Protein AF-A0A847LMC9-F1 (afdb_monomer_lite)

Secondary structure (DSSP, 8-state):
------EEEEES-HHHHHHIIIIIS--SEEEEEEEEEETTEEEEEEEEE-TTEEEEEEEEEEEETTEEEEEEEEEEEEE--S-HHHHHHHHHHTT--PEEPTTS-EEEE-TTS-EEEE-----------TT-----------

Radius of gyration: 20.86 Å; chains: 1; bounding box: 78×39×51 Å

pLDDT: mean 79.48, std 19.34, range [33.75, 97.06]

Foldseek 3Di:
DLDWDKDKDKDPCLVVVCCCVCPLVVQPDKDWDDWDDDVPDTITIIITTDSQKDKDKDWDFDPDPPDRDTPDIDIEIEGADPCPVSNQVSCVVVVHHFDQDPVRWTWDADPRRHIYIYDYPDPDDPPPPPPPPDPDDDDDDD

Structure (mmCIF, N/CA/C/O backbone):
data_AF-A0A847LMC9-F1
#
_entry.id   AF-A0A847LMC9-F1
#
loop_
_atom_site.group_PDB
_atom_site.id
_atom_site.type_symbol
_atom_site.label_atom_id
_atom_site.label_alt_id
_atom_site.label_comp_id
_atom_site.label_asym_id
_atom_site.label_entity_id
_atom_site.label_seq_id
_atom_site.pdbx_PDB_ins_code
_atom_site.Cartn_x
_atom_site.Cartn_y
_atom_site.Cartn_z
_atom_site.occupancy
_atom_site.B_iso_or_equiv
_atom_site.auth_seq_id
_atom_site.auth_comp_id
_atom_site.auth_asym_id
_atom_site.auth_atom_id
_atom_site.pdbx_PDB_model_num
ATOM 1 N N . MET A 1 1 ? 9.850 -21.358 5.827 1.00 42.03 1 MET A N 1
ATOM 2 C CA . MET A 1 1 ? 8.494 -20.787 5.685 1.00 42.03 1 MET A CA 1
ATOM 3 C C . MET A 1 1 ? 8.600 -19.324 6.080 1.00 42.03 1 MET A C 1
ATOM 5 O O . MET A 1 1 ? 8.976 -19.066 7.213 1.00 42.03 1 MET A O 1
ATOM 9 N N . VAL A 1 2 ? 8.418 -18.382 5.152 1.00 52.38 2 VAL A N 1
ATOM 10 C CA . VAL A 1 2 ? 8.432 -16.947 5.490 1.00 52.38 2 VAL A CA 1
ATOM 11 C C . VAL A 1 2 ? 7.071 -16.637 6.108 1.00 52.38 2 VAL A C 1
ATOM 13 O O . VAL A 1 2 ? 6.053 -16.851 5.456 1.00 52.38 2 VAL A O 1
ATOM 16 N N . GLY A 1 3 ? 7.044 -16.241 7.381 1.00 56.03 3 GLY A N 1
ATOM 17 C CA . GLY A 1 3 ? 5.810 -15.842 8.053 1.00 56.03 3 GLY A CA 1
ATOM 18 C C . GLY A 1 3 ? 5.284 -14.566 7.409 1.00 56.03 3 GLY A C 1
ATOM 19 O O . GLY A 1 3 ? 5.929 -13.528 7.500 1.00 56.03 3 GLY A O 1
ATOM 20 N N . VAL A 1 4 ? 4.152 -14.655 6.717 1.00 71.31 4 VAL A N 1
ATOM 21 C CA . VAL A 1 4 ? 3.466 -13.488 6.159 1.00 71.31 4 VAL A CA 1
ATOM 22 C C . VAL A 1 4 ? 2.403 -13.062 7.163 1.00 71.31 4 VAL A C 1
ATOM 24 O O . VAL A 1 4 ? 1.478 -13.829 7.432 1.00 71.31 4 VAL A O 1
ATOM 27 N N . THR A 1 5 ? 2.536 -11.863 7.729 1.00 71.44 5 THR A N 1
ATOM 28 C CA . THR A 1 5 ? 1.517 -11.290 8.618 1.00 71.44 5 THR A CA 1
ATOM 29 C C . THR A 1 5 ? 0.396 -10.700 7.761 1.00 71.44 5 THR A C 1
ATOM 31 O O . THR A 1 5 ? 0.643 -9.742 7.029 1.00 71.44 5 THR A O 1
ATOM 34 N N . PRO A 1 6 ? -0.830 -11.253 7.803 1.00 84.62 6 PRO A N 1
ATOM 35 C CA . PRO A 1 6 ? -1.942 -10.702 7.044 1.00 84.62 6 PRO A CA 1
ATOM 36 C C . PRO A 1 6 ? -2.385 -9.362 7.640 1.00 84.62 6 PRO A C 1
ATOM 38 O O . PRO A 1 6 ? -2.510 -9.234 8.859 1.00 84.62 6 PRO A O 1
ATOM 41 N N . VAL A 1 7 ? -2.693 -8.390 6.782 1.00 89.69 7 VAL A N 1
ATOM 42 C CA . VAL A 1 7 ? -3.220 -7.078 7.188 1.00 89.69 7 VAL A CA 1
ATOM 43 C C . VAL A 1 7 ? -4.646 -6.902 6.675 1.00 89.69 7 VAL A C 1
ATOM 45 O O . VAL A 1 7 ? -4.946 -7.222 5.525 1.00 89.69 7 VAL A O 1
ATOM 48 N N . GLY A 1 8 ? -5.538 -6.419 7.540 1.00 91.06 8 GLY A N 1
ATOM 49 C CA . GLY A 1 8 ? -6.922 -6.103 7.193 1.00 91.06 8 GLY A CA 1
ATOM 50 C C . GLY A 1 8 ? -7.086 -4.632 6.817 1.00 91.06 8 GLY A C 1
ATOM 51 O O . GLY A 1 8 ? -6.684 -3.763 7.583 1.00 91.06 8 GLY A O 1
ATOM 52 N N . VAL A 1 9 ? -7.718 -4.362 5.677 1.00 90.94 9 VAL A N 1
ATOM 53 C CA . VAL A 1 9 ? -8.104 -3.018 5.224 1.00 90.94 9 VAL A CA 1
ATOM 54 C C . VAL A 1 9 ? -9.616 -2.964 5.056 1.00 90.94 9 VAL A C 1
ATOM 56 O O . VAL A 1 9 ? -10.204 -3.879 4.482 1.00 90.94 9 VAL A O 1
ATOM 59 N N . ILE A 1 10 ? -10.249 -1.899 5.541 1.00 91.69 10 ILE A N 1
ATOM 60 C CA . ILE A 1 10 ? -11.668 -1.621 5.302 1.00 91.69 10 ILE A CA 1
ATOM 61 C C . ILE A 1 10 ? -11.758 -0.600 4.171 1.00 91.69 10 ILE A C 1
ATOM 63 O O . ILE A 1 10 ? -11.053 0.403 4.196 1.00 91.69 10 ILE A O 1
ATOM 67 N N . THR A 1 11 ? -12.607 -0.864 3.181 1.00 91.94 11 THR A N 1
ATOM 68 C CA . THR A 1 11 ? -12.814 0.031 2.036 1.00 91.94 11 THR A CA 1
ATOM 69 C C . THR A 1 11 ? -14.281 0.066 1.621 1.00 91.94 11 THR A C 1
ATOM 71 O O . THR A 1 11 ? -14.965 -0.959 1.673 1.00 91.94 11 THR A O 1
ATOM 74 N N . ASP A 1 12 ? -14.750 1.228 1.182 1.00 91.94 12 ASP A N 1
ATOM 75 C CA . ASP A 1 12 ? -16.027 1.439 0.489 1.00 91.94 12 ASP A CA 1
ATOM 76 C C . ASP A 1 12 ? -15.916 1.186 -1.032 1.00 91.94 12 ASP A C 1
ATOM 78 O O . ASP A 1 12 ? -16.923 1.040 -1.723 1.00 91.94 12 ASP A O 1
ATOM 82 N N . LYS A 1 13 ? -14.685 1.058 -1.548 1.00 92.50 13 LYS A N 1
ATOM 83 C CA . LYS A 1 13 ? -14.326 0.883 -2.965 1.00 92.50 13 LYS A CA 1
ATOM 84 C C . LYS A 1 13 ? -13.553 -0.424 -3.176 1.00 92.50 13 LYS A C 1
ATOM 86 O O . LYS A 1 13 ? -12.330 -0.424 -3.367 1.00 92.50 13 LYS A O 1
ATOM 91 N N . PRO A 1 14 ? -14.217 -1.591 -3.077 1.00 91.88 14 PRO A N 1
ATOM 92 C CA . PRO A 1 14 ? -13.533 -2.881 -3.061 1.00 91.88 14 PRO A CA 1
ATOM 93 C C . PRO A 1 14 ? -12.844 -3.226 -4.383 1.00 91.88 14 PRO A C 1
ATOM 95 O O . PRO A 1 14 ? -11.817 -3.902 -4.359 1.00 91.88 14 PRO A O 1
ATOM 98 N N . ALA A 1 15 ? -13.383 -2.803 -5.529 1.00 92.94 15 ALA A N 1
ATOM 99 C CA . ALA A 1 15 ? -12.798 -3.113 -6.831 1.00 92.94 15 ALA A CA 1
ATOM 100 C C . ALA A 1 15 ? -11.522 -2.293 -7.068 1.00 92.94 15 ALA A C 1
ATOM 102 O O . ALA A 1 15 ? -10.476 -2.854 -7.399 1.00 92.94 15 ALA A O 1
ATOM 103 N N . GLU A 1 16 ? -11.593 -0.993 -6.804 1.00 95.38 16 GLU A N 1
ATOM 104 C CA . GLU A 1 16 ? -10.497 -0.035 -6.910 1.00 95.38 16 GLU A CA 1
ATOM 105 C C . GLU A 1 16 ? -9.389 -0.383 -5.919 1.00 95.38 16 GLU A C 1
ATOM 107 O O . GLU A 1 16 ? -8.231 -0.493 -6.307 1.00 95.38 16 GLU A O 1
ATOM 112 N N . SER A 1 17 ? -9.739 -0.680 -4.665 1.00 95.81 17 SER A N 1
ATOM 113 C CA . SER A 1 17 ? -8.773 -1.131 -3.659 1.00 95.81 17 SER A CA 1
ATOM 114 C C . SER A 1 17 ? -8.084 -2.433 -4.051 1.00 95.81 17 SER A C 1
ATOM 116 O O . SER A 1 17 ? -6.877 -2.578 -3.870 1.00 95.81 17 SER A O 1
ATOM 118 N N . ARG A 1 18 ? -8.815 -3.400 -4.621 1.00 95.44 18 ARG A N 1
ATOM 119 C CA . ARG A 1 18 ? -8.200 -4.646 -5.100 1.00 95.44 18 ARG A CA 1
ATOM 120 C C . ARG A 1 18 ? -7.243 -4.402 -6.255 1.00 95.44 18 ARG A C 1
ATOM 122 O O . ARG A 1 18 ? -6.169 -5.004 -6.273 1.00 95.44 18 ARG A O 1
ATOM 129 N N . HIS A 1 19 ? -7.624 -3.543 -7.197 1.00 96.25 19 HIS A N 1
ATOM 130 C CA . HIS A 1 19 ? -6.749 -3.146 -8.290 1.00 96.25 19 HIS A CA 1
ATOM 131 C C . HIS A 1 19 ? -5.495 -2.448 -7.757 1.00 96.25 19 HIS A C 1
ATOM 133 O O . HIS A 1 19 ? -4.384 -2.863 -8.084 1.00 96.25 19 HIS A O 1
ATOM 139 N N . PHE A 1 20 ? -5.674 -1.469 -6.873 1.00 97.06 20 PHE A N 1
ATOM 140 C CA . PHE A 1 20 ? -4.598 -0.707 -6.263 1.00 97.06 20 PHE A CA 1
ATOM 141 C C . PHE A 1 20 ? -3.614 -1.615 -5.517 1.00 97.06 20 PHE A C 1
ATOM 143 O O . PHE A 1 20 ? -2.435 -1.679 -5.864 1.00 97.06 20 PHE A O 1
ATOM 150 N N . TYR A 1 21 ? -4.083 -2.407 -4.551 1.00 96.31 21 TYR A N 1
ATOM 151 C CA . TYR A 1 21 ? -3.185 -3.259 -3.774 1.00 96.31 21 TYR A CA 1
ATOM 152 C C . TYR A 1 21 ? -2.550 -4.367 -4.626 1.00 96.31 21 TYR A C 1
ATOM 154 O O . TYR A 1 21 ? -1.348 -4.596 -4.534 1.00 96.31 21 TYR A O 1
ATOM 162 N N . GLY A 1 22 ? -3.311 -5.035 -5.493 1.00 95.75 22 GLY A N 1
ATOM 163 C CA . GLY A 1 22 ? -2.781 -6.154 -6.278 1.00 95.75 22 GLY A CA 1
ATOM 164 C C . GLY A 1 22 ? -1.874 -5.723 -7.433 1.00 95.75 22 GLY A C 1
ATOM 165 O O . GLY A 1 22 ? -0.832 -6.326 -7.662 1.00 95.75 22 GLY A O 1
ATOM 166 N N . THR A 1 23 ? -2.256 -4.674 -8.162 1.00 95.62 23 THR A N 1
ATOM 167 C CA . THR A 1 23 ? -1.603 -4.287 -9.425 1.00 95.62 23 THR A CA 1
ATOM 168 C C . THR A 1 23 ? -0.612 -3.151 -9.225 1.00 95.62 23 THR A C 1
ATOM 170 O O . THR A 1 23 ? 0.519 -3.227 -9.701 1.00 95.62 23 THR A O 1
ATOM 173 N N . VAL A 1 24 ? -1.016 -2.098 -8.513 1.00 95.81 24 VAL A N 1
ATOM 174 C CA . VAL A 1 24 ? -0.192 -0.893 -8.334 1.00 95.81 24 VAL A CA 1
ATOM 175 C C . VAL A 1 24 ? 0.888 -1.179 -7.298 1.00 95.81 24 VAL A C 1
ATOM 177 O O . VAL A 1 24 ? 2.083 -1.145 -7.610 1.00 95.81 24 VAL A O 1
ATOM 180 N N . MET A 1 25 ? 0.464 -1.583 -6.102 1.00 94.19 25 MET A N 1
ATOM 181 C CA . MET A 1 25 ? 1.359 -1.919 -4.998 1.00 94.19 25 MET A CA 1
ATOM 182 C C . MET A 1 25 ? 2.036 -3.279 -5.187 1.00 94.19 25 MET A C 1
ATOM 184 O O . MET A 1 25 ? 3.119 -3.484 -4.664 1.00 94.19 25 MET A O 1
ATOM 188 N N . GLY A 1 26 ? 1.471 -4.197 -5.975 1.00 93.50 26 GLY A N 1
ATOM 189 C CA . GLY A 1 26 ? 2.081 -5.512 -6.206 1.00 93.50 26 GLY A CA 1
ATOM 190 C C . GLY A 1 26 ? 1.979 -6.456 -5.005 1.00 93.50 26 GLY A C 1
ATOM 191 O O . GLY A 1 26 ? 2.863 -7.285 -4.806 1.00 93.50 26 GLY A O 1
ATOM 192 N N . ILE A 1 27 ? 0.927 -6.317 -4.193 1.00 94.06 27 ILE A N 1
ATOM 193 C CA . ILE A 1 27 ? 0.639 -7.222 -3.077 1.00 94.06 27 ILE A CA 1
ATOM 194 C C . ILE A 1 27 ? 0.223 -8.584 -3.633 1.00 94.06 27 ILE A C 1
ATOM 196 O O . ILE A 1 27 ? -0.735 -8.688 -4.400 1.00 94.06 27 ILE A O 1
ATOM 200 N N . GLU A 1 28 ? 0.922 -9.639 -3.217 1.00 92.62 28 GLU A N 1
ATOM 201 C CA . GLU A 1 28 ? 0.813 -10.979 -3.798 1.00 92.62 28 GLU A CA 1
ATOM 202 C C . GLU A 1 28 ? -0.575 -11.594 -3.625 1.00 92.62 28 GLU A C 1
ATOM 204 O O . GLU A 1 28 ? -1.038 -12.341 -4.491 1.00 92.62 28 GLU A O 1
ATOM 209 N N . ARG A 1 29 ? -1.258 -11.294 -2.517 1.00 94.12 29 ARG A N 1
ATOM 210 C CA . ARG A 1 29 ? -2.606 -11.803 -2.277 1.00 94.12 29 ARG A CA 1
ATOM 211 C C . ARG A 1 29 ? -3.505 -10.751 -1.650 1.00 94.12 29 ARG A C 1
ATOM 213 O O . ARG A 1 29 ? -3.264 -10.273 -0.546 1.00 94.12 29 ARG A O 1
ATOM 220 N N . VAL A 1 30 ? -4.594 -10.460 -2.357 1.00 95.50 30 VAL A N 1
ATOM 221 C CA . VAL A 1 30 ? -5.663 -9.555 -1.923 1.00 95.50 30 VAL A CA 1
ATOM 222 C C . VAL A 1 30 ? -6.981 -10.323 -1.927 1.00 95.50 30 VAL A C 1
ATOM 224 O O . VAL A 1 30 ? -7.507 -10.673 -2.986 1.00 95.50 30 VAL A O 1
ATOM 227 N N . GLN A 1 31 ? -7.519 -10.616 -0.745 1.00 94.19 31 GLN A N 1
ATOM 228 C CA . GLN A 1 31 ? -8.765 -11.371 -0.596 1.00 94.19 31 GLN A CA 1
ATOM 229 C C . GLN A 1 31 ? -9.879 -10.506 -0.033 1.00 94.19 31 GLN A C 1
ATOM 231 O O . GLN A 1 31 ? -9.691 -9.794 0.944 1.00 94.19 31 GLN A O 1
ATOM 236 N N . THR A 1 32 ? -11.074 -10.641 -0.588 1.00 92.56 32 THR A N 1
ATOM 237 C CA . THR A 1 32 ? -12.290 -10.113 0.029 1.00 92.56 32 THR A CA 1
ATOM 238 C C . THR A 1 32 ? -12.761 -11.088 1.107 1.00 92.56 32 THR A C 1
ATOM 240 O O . THR A 1 32 ? -13.007 -12.249 0.794 1.00 92.56 32 THR A O 1
ATOM 243 N N . LEU A 1 33 ? -12.869 -10.639 2.360 1.00 88.62 33 LEU A N 1
ATOM 244 C CA . LEU A 1 33 ? -13.309 -11.490 3.471 1.00 88.62 33 LEU A CA 1
ATOM 245 C C . LEU A 1 33 ? -14.822 -11.426 3.684 1.00 88.62 33 LEU A C 1
ATOM 247 O O . LEU A 1 33 ? -15.509 -12.434 3.560 1.00 88.62 33 LEU A O 1
ATOM 251 N N . ARG A 1 34 ? -15.347 -10.248 4.028 1.00 84.06 34 ARG A N 1
ATOM 252 C CA . ARG A 1 34 ? -16.779 -10.050 4.288 1.00 84.06 34 ARG A CA 1
ATOM 253 C C . ARG A 1 34 ? -17.192 -8.607 4.046 1.00 84.06 34 ARG A C 1
ATOM 255 O O . ARG A 1 34 ? -16.368 -7.700 4.184 1.00 84.06 34 ARG A O 1
ATOM 262 N N . ARG A 1 35 ? -18.476 -8.414 3.739 1.00 82.81 35 ARG A N 1
ATOM 263 C CA . ARG A 1 35 ? -19.119 -7.098 3.800 1.00 82.81 35 ARG A CA 1
ATOM 264 C C . ARG A 1 35 ? -19.311 -6.697 5.261 1.00 82.81 35 ARG A C 1
ATOM 266 O O . ARG A 1 35 ? -19.619 -7.541 6.104 1.00 82.81 35 ARG A O 1
ATOM 273 N N . LEU A 1 36 ? -19.092 -5.425 5.543 1.00 81.00 36 LEU A N 1
ATOM 274 C CA . LEU A 1 36 ? -19.398 -4.775 6.802 1.00 81.00 36 LEU A CA 1
ATOM 275 C C . LEU A 1 36 ? -20.566 -3.831 6.564 1.00 81.00 36 LEU A C 1
ATOM 277 O O . LEU A 1 36 ? -20.526 -3.000 5.661 1.00 81.00 36 LEU A O 1
ATOM 281 N N . PHE A 1 37 ? -21.579 -3.977 7.406 1.00 75.44 37 PHE A N 1
ATOM 282 C CA . PHE A 1 37 ? -22.667 -3.026 7.538 1.00 75.44 37 PHE A CA 1
ATOM 283 C C . PHE A 1 37 ? -22.596 -2.526 8.976 1.00 75.44 37 PHE A C 1
ATOM 285 O O . PHE A 1 37 ? -22.964 -3.243 9.906 1.00 75.44 37 PHE A O 1
ATOM 292 N N . MET A 1 38 ? -22.007 -1.352 9.163 1.00 66.06 38 MET A N 1
ATOM 293 C CA . MET A 1 38 ? -22.004 -0.641 10.442 1.00 66.06 38 MET A CA 1
ATOM 294 C C . MET A 1 38 ? -22.800 0.647 10.260 1.00 66.06 38 MET A C 1
ATOM 296 O O . MET A 1 38 ? -22.950 1.106 9.130 1.00 66.06 38 MET A O 1
ATOM 300 N N . GLU A 1 39 ? -23.345 1.209 11.341 1.00 57.03 39 GLU A N 1
ATOM 301 C CA . GLU A 1 39 ? -24.148 2.438 11.287 1.00 57.03 39 GLU A CA 1
ATOM 302 C C . GLU A 1 39 ? -23.441 3.508 10.430 1.00 57.03 39 GLU A C 1
ATOM 304 O O . GLU A 1 39 ? -22.360 3.983 10.774 1.00 57.03 39 GLU A O 1
ATOM 309 N N . ASN A 1 40 ? -24.044 3.834 9.279 1.00 62.06 40 ASN A N 1
ATOM 310 C CA . ASN A 1 40 ? -23.574 4.787 8.262 1.00 62.06 40 ASN A CA 1
ATOM 311 C C . ASN A 1 40 ? -22.330 4.406 7.426 1.00 62.06 40 ASN A C 1
ATOM 313 O O . ASN A 1 40 ? -21.810 5.264 6.714 1.00 62.06 40 ASN A O 1
ATOM 317 N N . MET A 1 41 ? -21.876 3.148 7.434 1.00 63.69 41 MET A N 1
ATOM 318 C CA . MET A 1 41 ? -20.816 2.659 6.536 1.00 63.69 41 MET A CA 1
ATOM 319 C C . MET A 1 41 ? -21.157 1.294 5.927 1.00 63.69 41 MET A C 1
ATOM 321 O O . MET A 1 41 ? -21.226 0.280 6.629 1.00 63.69 41 MET A O 1
ATOM 325 N N . GLU A 1 42 ? -21.299 1.263 4.599 1.00 77.75 42 GLU A N 1
ATOM 326 C CA . GLU A 1 42 ? -21.189 0.038 3.804 1.00 77.75 42 GLU A CA 1
ATOM 327 C C . GLU A 1 42 ? -19.736 -0.098 3.338 1.00 77.75 42 GLU A C 1
ATOM 329 O O . GLU A 1 42 ? -19.201 0.778 2.663 1.00 77.75 42 GLU A O 1
ATOM 334 N N . GLY A 1 43 ? -19.082 -1.192 3.720 1.00 84.75 43 GLY A N 1
ATOM 335 C CA . GLY A 1 43 ? -17.695 -1.436 3.347 1.00 84.75 43 GLY A CA 1
ATOM 336 C C . GLY A 1 43 ? -17.375 -2.916 3.232 1.00 84.75 43 GLY A C 1
ATOM 337 O O . GLY A 1 43 ? -18.189 -3.796 3.508 1.00 84.75 43 GLY A O 1
ATOM 338 N N . VAL A 1 44 ? -16.155 -3.219 2.819 1.00 90.81 44 VAL A N 1
ATOM 339 C CA . VAL A 1 44 ? -15.652 -4.581 2.669 1.00 90.81 44 VAL A CA 1
ATOM 340 C C . VAL A 1 44 ? -14.303 -4.685 3.357 1.00 90.81 44 VAL A C 1
ATOM 342 O O . VAL A 1 44 ? -13.451 -3.815 3.195 1.00 90.81 44 VAL A O 1
ATOM 345 N N . ILE A 1 45 ? -14.091 -5.777 4.096 1.00 92.38 45 ILE A N 1
ATOM 346 C CA . ILE A 1 45 ? -12.756 -6.108 4.599 1.00 92.38 45 ILE A CA 1
ATOM 347 C C . ILE A 1 45 ? -11.973 -6.802 3.488 1.00 92.38 45 ILE A C 1
ATOM 349 O O . ILE A 1 45 ? -12.351 -7.889 3.033 1.00 92.38 45 ILE A O 1
ATOM 353 N N . LEU A 1 46 ? -10.858 -6.196 3.100 1.00 93.81 46 LEU A N 1
ATOM 354 C CA . LEU A 1 46 ? -9.809 -6.816 2.309 1.00 93.81 46 LEU A CA 1
ATOM 355 C C . LEU A 1 46 ? -8.711 -7.355 3.228 1.00 93.81 46 LEU A C 1
ATOM 357 O O . LEU A 1 46 ? -8.318 -6.711 4.195 1.00 93.81 46 LEU A O 1
ATOM 361 N N . ARG A 1 47 ? -8.204 -8.542 2.911 1.00 94.50 47 ARG A N 1
ATOM 362 C CA . ARG A 1 47 ? -7.033 -9.156 3.535 1.00 94.50 47 ARG A CA 1
ATOM 363 C C . ARG A 1 47 ? -5.870 -9.086 2.562 1.00 94.50 47 ARG A C 1
ATOM 365 O O . ARG A 1 47 ? -5.957 -9.655 1.473 1.00 94.50 47 ARG A O 1
ATOM 372 N N . LEU A 1 48 ? -4.820 -8.392 2.972 1.00 94.62 48 LEU A N 1
ATOM 373 C CA . LEU A 1 48 ? -3.570 -8.228 2.245 1.00 94.62 48 LEU A CA 1
ATOM 374 C C . LEU A 1 48 ? -2.540 -9.198 2.820 1.00 94.62 48 LEU A C 1
ATOM 376 O O . LEU A 1 48 ? -2.322 -9.217 4.031 1.00 94.62 48 LEU A O 1
ATOM 380 N N . GLU A 1 49 ? -1.908 -10.000 1.970 1.00 92.56 49 GLU A N 1
ATOM 381 C CA . GLU A 1 49 ? -0.804 -10.873 2.368 1.00 92.56 49 GLU A CA 1
ATOM 382 C C . GLU A 1 49 ? 0.373 -10.661 1.421 1.00 92.56 49 GLU A C 1
ATOM 384 O O . GLU A 1 49 ? 0.263 -10.883 0.214 1.00 92.56 49 GLU A O 1
ATOM 389 N N . SER A 1 50 ? 1.496 -10.230 1.990 1.00 90.19 50 SER A N 1
ATOM 390 C CA . SER A 1 50 ? 2.756 -10.043 1.285 1.00 90.19 50 SER A CA 1
ATOM 391 C C . SER A 1 50 ? 3.920 -10.140 2.271 1.00 90.19 50 SER A C 1
ATOM 393 O O . SER A 1 50 ? 3.835 -9.551 3.350 1.00 90.19 50 SER A O 1
ATOM 395 N N . PRO A 1 51 ? 5.030 -10.815 1.926 1.00 87.75 51 PRO A N 1
ATOM 396 C CA . PRO A 1 51 ? 6.257 -10.755 2.717 1.00 87.75 51 PRO A CA 1
ATOM 397 C C . PRO A 1 51 ? 6.906 -9.361 2.702 1.00 87.75 51 PRO A C 1
ATOM 399 O O . PRO A 1 51 ? 7.817 -9.110 3.483 1.00 87.75 51 PRO A O 1
ATOM 402 N N . ALA A 1 52 ? 6.477 -8.469 1.803 1.00 87.31 52 ALA A N 1
ATOM 403 C CA . ALA A 1 52 ? 7.001 -7.117 1.686 1.00 87.31 52 ALA A CA 1
ATOM 404 C C . ALA A 1 52 ? 6.269 -6.102 2.577 1.00 87.31 52 ALA A C 1
ATOM 406 O O . ALA A 1 52 ? 6.707 -4.955 2.626 1.00 87.31 52 ALA A O 1
ATOM 407 N N . ILE A 1 53 ? 5.172 -6.475 3.247 1.00 89.19 53 ILE A N 1
ATOM 408 C CA . ILE A 1 53 ? 4.373 -5.556 4.068 1.00 89.19 53 ILE A CA 1
ATOM 409 C C . ILE A 1 53 ? 4.632 -5.786 5.558 1.00 89.19 53 ILE A C 1
ATOM 411 O O . ILE A 1 53 ? 4.594 -6.913 6.046 1.00 89.19 53 ILE A O 1
ATOM 415 N N . GLU A 1 54 ? 4.790 -4.692 6.293 1.00 86.75 54 GLU A N 1
ATOM 416 C CA . GLU A 1 54 ? 4.772 -4.641 7.753 1.00 86.75 54 GLU A CA 1
ATOM 417 C C . GLU A 1 54 ? 3.832 -3.522 8.222 1.00 86.75 54 GLU A C 1
ATOM 419 O O . GLU A 1 54 ? 3.598 -2.548 7.505 1.00 86.75 54 GLU A O 1
ATOM 424 N N . VAL A 1 55 ? 3.311 -3.638 9.443 1.00 84.19 55 VAL A N 1
ATOM 425 C CA . VAL A 1 55 ? 2.545 -2.568 10.097 1.00 84.19 55 VAL A CA 1
ATOM 426 C C . VAL A 1 55 ? 3.412 -1.979 11.196 1.00 84.19 55 VAL A C 1
ATOM 428 O O . VAL A 1 55 ? 3.843 -2.700 12.096 1.00 84.19 55 VAL A O 1
ATOM 431 N N . LEU A 1 56 ? 3.664 -0.676 11.124 1.00 83.44 56 LEU A N 1
ATOM 432 C CA . LEU A 1 56 ? 4.318 0.072 12.186 1.00 83.44 56 LEU A CA 1
ATOM 433 C C . LEU A 1 56 ? 3.260 0.826 12.987 1.00 83.44 56 LEU A C 1
ATOM 435 O O . LEU A 1 56 ? 2.484 1.604 12.433 1.00 83.44 56 LEU A O 1
ATOM 439 N N . GLU A 1 57 ? 3.261 0.606 14.296 1.00 82.69 57 GLU A N 1
ATOM 440 C CA . GLU A 1 57 ? 2.474 1.376 15.248 1.00 82.69 57 GLU A CA 1
ATOM 441 C C . GLU A 1 57 ? 3.417 2.253 16.074 1.00 82.69 57 GLU A C 1
ATOM 443 O O . GLU A 1 57 ? 4.334 1.746 16.723 1.00 82.69 57 GLU A O 1
ATOM 448 N N . THR A 1 58 ? 3.175 3.561 16.066 1.00 77.62 58 THR A N 1
ATOM 449 C CA . THR A 1 58 ? 3.910 4.523 16.889 1.00 77.62 58 THR A CA 1
ATOM 450 C C . THR A 1 58 ? 2.969 5.112 17.928 1.00 77.62 58 THR A C 1
ATOM 452 O O . THR A 1 58 ? 1.918 5.658 17.594 1.00 77.62 58 THR A O 1
ATOM 455 N N . GLU A 1 59 ? 3.356 5.034 19.198 1.00 81.19 59 GLU A N 1
ATOM 456 C CA . GLU A 1 59 ? 2.592 5.574 20.319 1.00 81.19 59 GLU A CA 1
ATOM 457 C C . GLU A 1 59 ? 3.412 6.661 21.027 1.00 81.19 59 GLU A C 1
ATOM 459 O O . GLU A 1 59 ? 4.544 6.429 21.446 1.00 81.19 59 GLU A O 1
ATOM 464 N N . THR A 1 60 ? 2.854 7.864 21.163 1.00 75.12 60 THR A N 1
ATOM 465 C CA . THR A 1 60 ? 3.451 8.959 21.941 1.00 75.12 60 THR A CA 1
ATOM 466 C C . THR A 1 60 ? 2.722 9.088 23.270 1.00 75.12 60 THR A C 1
ATOM 468 O O . THR A 1 60 ? 1.512 9.328 23.300 1.00 75.12 60 THR A O 1
ATOM 471 N N . LYS A 1 61 ? 3.466 8.954 24.371 1.00 79.88 61 LYS A N 1
ATOM 472 C CA . LYS A 1 61 ? 2.954 9.092 25.739 1.00 79.88 61 LYS A CA 1
ATOM 473 C C . LYS A 1 61 ? 3.539 10.328 26.400 1.00 79.88 61 LYS A C 1
ATOM 475 O O . LYS A 1 61 ? 4.739 10.567 26.299 1.00 79.88 61 LYS A O 1
ATOM 480 N N . VAL A 1 62 ? 2.696 11.075 27.103 1.00 75.75 62 VAL A N 1
ATOM 481 C CA . VAL A 1 62 ? 3.149 12.097 28.047 1.00 75.75 62 VAL A CA 1
ATOM 482 C C . VAL A 1 62 ? 3.375 11.411 29.387 1.00 75.75 62 VAL A C 1
ATOM 484 O O . VAL A 1 62 ? 2.488 10.745 29.920 1.00 75.75 62 VAL A O 1
ATOM 487 N N . LEU A 1 63 ? 4.602 11.528 29.891 1.00 73.19 63 LEU A N 1
ATOM 488 C CA . LEU A 1 63 ? 5.022 10.970 31.171 1.00 73.19 63 LEU A CA 1
ATOM 489 C C . LEU A 1 63 ? 4.976 12.072 32.234 1.00 73.19 63 LEU A C 1
ATOM 491 O O . LEU A 1 63 ? 6.011 12.577 32.659 1.00 73.19 63 LEU A O 1
ATOM 495 N N . GLU A 1 64 ? 3.776 12.452 32.663 1.00 70.62 64 GLU A N 1
ATOM 496 C CA . GLU A 1 64 ? 3.587 13.338 33.815 1.00 70.62 64 GLU A CA 1
ATOM 497 C C . GLU A 1 64 ? 2.970 12.536 34.962 1.00 70.62 64 GLU A C 1
ATOM 499 O O . GLU A 1 64 ? 1.964 11.851 34.789 1.00 70.62 64 GLU A O 1
ATOM 504 N N . ARG A 1 65 ? 3.563 12.577 36.163 1.00 65.00 65 ARG A N 1
ATOM 505 C CA . ARG A 1 65 ? 2.914 11.964 37.332 1.00 65.00 65 ARG A CA 1
ATOM 506 C C . ARG A 1 65 ? 1.681 12.812 37.679 1.00 65.00 65 ARG A C 1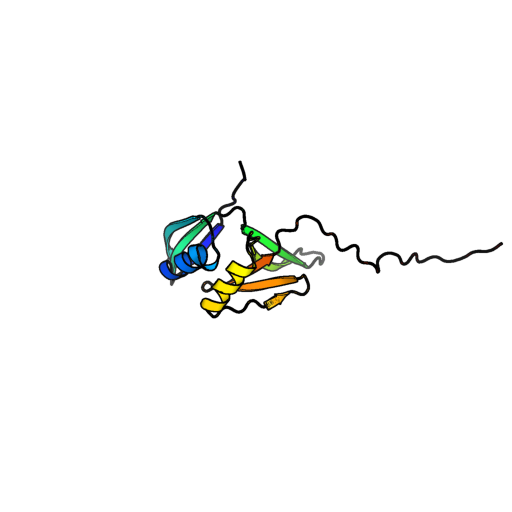
ATOM 508 O O . ARG A 1 65 ? 1.865 14.001 37.929 1.00 65.00 65 ARG A O 1
ATOM 515 N N . PRO A 1 66 ? 0.462 12.237 37.726 1.00 62.97 66 PRO A N 1
ATOM 516 C CA . PRO A 1 66 ? 0.168 10.823 37.980 1.00 62.97 66 PRO A CA 1
ATOM 517 C C . PRO A 1 66 ? -0.411 10.023 36.791 1.00 62.97 66 PRO A C 1
ATOM 519 O O . PRO A 1 66 ? -0.881 8.909 37.010 1.00 62.97 66 PRO A O 1
ATOM 522 N N . VAL A 1 67 ? -0.409 10.535 35.556 1.00 61.59 67 VAL A N 1
ATOM 523 C CA . VAL A 1 67 ? -1.129 9.915 34.429 1.00 61.59 67 VAL A CA 1
ATOM 524 C C . VAL A 1 67 ? -0.188 9.630 33.257 1.00 61.59 67 VAL A C 1
ATOM 526 O O . VAL A 1 67 ? 0.255 10.532 32.555 1.00 61.59 67 VAL A O 1
ATOM 529 N N . ASN A 1 68 ? 0.054 8.344 32.992 1.00 61.47 68 ASN A N 1
ATOM 530 C CA . ASN A 1 68 ? 0.617 7.897 31.717 1.00 61.47 68 ASN A CA 1
ATOM 531 C C . ASN A 1 68 ? -0.473 8.012 30.643 1.00 61.47 68 ASN A C 1
ATOM 533 O O . ASN A 1 68 ? -1.219 7.059 30.415 1.00 61.47 68 ASN A O 1
ATOM 537 N N . GLN A 1 69 ? -0.603 9.180 30.015 1.00 73.50 69 GLN A N 1
ATOM 538 C CA . GLN A 1 69 ? -1.594 9.406 28.966 1.00 73.50 69 GLN A CA 1
ATOM 539 C C . GLN A 1 69 ? -0.967 9.220 27.583 1.00 73.50 69 GLN A C 1
ATOM 541 O O . GLN A 1 69 ? 0.034 9.853 27.243 1.00 73.50 69 GLN A O 1
ATOM 546 N N . THR A 1 70 ? -1.583 8.374 26.759 1.00 73.00 70 THR A N 1
ATOM 547 C CA . THR A 1 70 ? -1.288 8.311 25.325 1.00 73.00 70 THR A CA 1
ATOM 548 C C . THR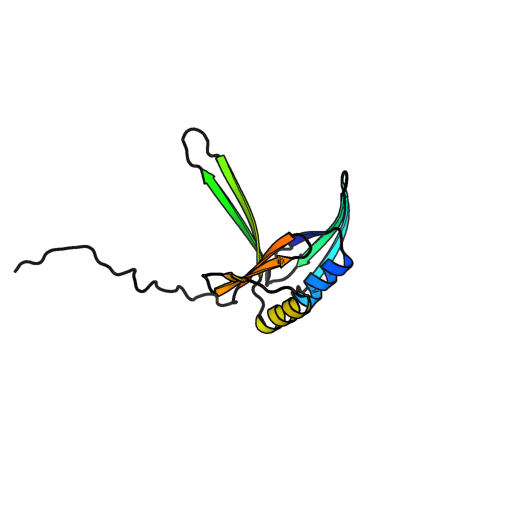 A 1 70 ? -1.893 9.528 24.645 1.00 73.00 70 THR A C 1
ATOM 550 O O . THR A 1 70 ? -3.106 9.721 24.673 1.00 73.00 70 THR A O 1
ATOM 553 N N . VAL A 1 71 ? -1.044 10.353 24.042 1.00 78.56 71 VAL A N 1
ATOM 554 C CA . VAL A 1 71 ? -1.447 11.608 23.391 1.00 78.56 71 VAL A CA 1
ATOM 555 C C . VAL A 1 71 ? -1.601 11.428 21.886 1.00 78.56 71 VAL A C 1
ATOM 557 O O . VAL A 1 71 ? -2.379 12.134 21.251 1.00 78.56 71 VAL A O 1
ATOM 560 N N . ARG A 1 72 ? -0.896 10.454 21.301 1.00 77.38 72 ARG A N 1
ATOM 561 C CA . ARG A 1 72 ? -0.975 10.166 19.868 1.00 77.38 72 ARG A CA 1
ATOM 562 C C . ARG A 1 72 ? -0.701 8.694 19.605 1.00 77.38 72 ARG A C 1
ATOM 564 O O . ARG A 1 72 ? 0.225 8.128 20.182 1.00 77.38 72 ARG A O 1
ATOM 571 N N . ARG A 1 73 ? -1.486 8.097 18.713 1.00 77.94 73 ARG A N 1
ATOM 572 C CA . ARG A 1 73 ? -1.253 6.761 18.162 1.00 77.94 73 ARG A CA 1
ATOM 573 C C . ARG A 1 73 ? -1.326 6.862 16.648 1.00 77.94 73 ARG A C 1
ATOM 575 O O . ARG A 1 73 ? -2.306 7.382 16.125 1.00 77.94 73 ARG A O 1
ATOM 582 N N . GLU A 1 74 ? -0.294 6.395 15.965 1.00 80.06 74 GLU A N 1
ATOM 583 C CA . GLU A 1 74 ? -0.199 6.430 14.509 1.00 80.06 74 GLU A CA 1
ATOM 584 C C . GLU A 1 74 ? 0.044 5.031 13.973 1.00 80.06 74 GLU A C 1
ATOM 586 O O . GLU A 1 74 ? 0.879 4.295 14.499 1.00 80.06 74 GLU A O 1
ATOM 591 N N . PHE A 1 75 ? -0.666 4.690 12.904 1.00 82.50 75 PHE A N 1
ATOM 592 C CA . PHE A 1 75 ? -0.457 3.456 12.166 1.00 82.50 75 PHE A CA 1
ATOM 593 C C . PHE A 1 75 ? 0.074 3.799 10.788 1.00 82.50 75 PHE A C 1
ATOM 595 O O . PHE A 1 75 ? -0.467 4.668 10.103 1.00 82.50 75 PHE A O 1
ATOM 602 N N . ARG A 1 76 ? 1.130 3.104 10.382 1.00 89.06 76 ARG A N 1
ATOM 603 C CA . ARG A 1 76 ? 1.735 3.266 9.069 1.00 89.06 76 ARG A CA 1
ATOM 604 C C . ARG A 1 76 ? 2.022 1.911 8.454 1.00 89.06 76 ARG A C 1
ATOM 606 O O . ARG A 1 76 ? 2.614 1.037 9.087 1.00 89.06 76 ARG A O 1
ATOM 613 N N . MET A 1 77 ? 1.638 1.767 7.198 1.00 92.25 77 MET A N 1
ATOM 614 C CA . MET A 1 77 ? 1.953 0.601 6.393 1.00 92.25 77 MET A CA 1
ATOM 615 C C . MET A 1 77 ? 3.361 0.750 5.830 1.00 92.25 77 MET A C 1
ATOM 617 O O . MET A 1 77 ? 3.647 1.699 5.107 1.00 92.25 77 MET A O 1
ATOM 621 N N . ILE A 1 78 ? 4.254 -0.179 6.151 1.00 92.19 78 ILE A N 1
ATOM 622 C CA . ILE A 1 78 ? 5.609 -0.202 5.604 1.00 92.19 78 ILE A CA 1
ATOM 623 C C . ILE A 1 78 ? 5.659 -1.232 4.484 1.00 92.19 78 ILE A C 1
ATOM 625 O O . ILE A 1 78 ? 5.311 -2.391 4.691 1.00 92.19 78 ILE A O 1
ATOM 629 N N . MET A 1 79 ? 6.134 -0.824 3.310 1.00 91.75 79 MET A N 1
ATOM 630 C CA . MET A 1 79 ? 6.336 -1.710 2.169 1.00 91.75 79 MET A CA 1
ATOM 631 C C . MET A 1 79 ? 7.818 -1.769 1.784 1.00 91.75 79 MET A C 1
ATOM 633 O O . MET A 1 79 ? 8.462 -0.737 1.611 1.00 91.75 79 MET A O 1
ATOM 637 N N . ARG A 1 80 ? 8.365 -2.972 1.604 1.00 91.75 80 ARG A N 1
ATOM 638 C CA . ARG A 1 80 ? 9.734 -3.221 1.121 1.00 91.75 80 ARG A CA 1
ATOM 639 C C . ARG A 1 80 ? 9.709 -4.031 -0.180 1.00 91.75 80 ARG A C 1
ATOM 641 O O . ARG A 1 80 ? 10.016 -5.225 -0.165 1.00 91.75 80 ARG A O 1
ATOM 648 N N . PRO A 1 81 ? 9.297 -3.426 -1.309 1.00 90.06 81 PRO A N 1
ATOM 649 C CA . PRO A 1 81 ? 9.261 -4.126 -2.585 1.00 90.06 81 PRO A CA 1
ATOM 650 C C . PRO A 1 81 ? 10.674 -4.441 -3.080 1.00 90.06 81 PRO A C 1
ATOM 652 O O . PRO A 1 81 ? 11.619 -3.690 -2.845 1.00 90.06 81 PRO A O 1
ATOM 655 N N . ARG A 1 82 ? 10.802 -5.529 -3.847 1.00 88.56 82 ARG A N 1
ATOM 656 C CA . ARG A 1 82 ? 12.046 -5.845 -4.571 1.00 88.56 82 ARG A CA 1
ATOM 657 C C . ARG A 1 82 ? 12.341 -4.836 -5.684 1.00 88.56 82 ARG A C 1
ATOM 659 O O . ARG A 1 82 ? 13.500 -4.540 -5.941 1.00 88.56 82 ARG A O 1
ATOM 666 N N . ASP A 1 83 ? 11.292 -4.323 -6.324 1.00 90.69 83 ASP A N 1
ATOM 667 C CA . ASP A 1 83 ? 11.359 -3.345 -7.410 1.00 90.69 83 ASP A CA 1
ATOM 668 C C . ASP A 1 83 ? 10.624 -2.058 -7.011 1.00 90.69 83 ASP A C 1
ATOM 670 O O . ASP A 1 83 ? 9.425 -1.896 -7.247 1.00 90.69 83 ASP A O 1
ATOM 674 N N . ILE A 1 84 ? 11.351 -1.145 -6.364 1.00 92.12 84 ILE A N 1
ATOM 675 C CA . ILE A 1 84 ? 10.816 0.162 -5.954 1.00 92.12 84 ILE A CA 1
ATOM 676 C C . ILE A 1 84 ? 10.472 1.008 -7.179 1.00 92.12 84 ILE A C 1
ATOM 678 O O . ILE A 1 84 ? 9.411 1.623 -7.208 1.00 92.12 84 ILE A O 1
ATOM 682 N N . GLY A 1 85 ? 11.338 1.020 -8.199 1.00 92.81 85 GLY A N 1
ATOM 683 C CA . GLY A 1 85 ? 11.138 1.825 -9.405 1.00 92.81 85 GLY A CA 1
ATOM 684 C C . GLY A 1 85 ? 9.835 1.467 -10.116 1.00 92.81 85 GLY A C 1
ATOM 685 O O . GLY A 1 85 ? 9.061 2.356 -10.467 1.00 92.81 85 GLY A O 1
ATOM 686 N N . GLY A 1 86 ? 9.538 0.172 -10.241 1.00 94.75 86 GLY A N 1
ATOM 687 C CA . GLY A 1 86 ? 8.277 -0.302 -10.801 1.00 94.75 86 GLY A CA 1
ATOM 688 C C . GLY A 1 86 ? 7.054 0.089 -9.972 1.00 94.75 86 GLY A C 1
ATOM 689 O O . GLY A 1 86 ? 6.038 0.471 -10.552 1.00 94.75 86 GLY A O 1
ATOM 690 N N . VAL A 1 87 ? 7.132 0.035 -8.637 1.00 95.25 87 VAL A N 1
ATOM 691 C CA . VAL A 1 87 ? 6.031 0.487 -7.762 1.00 95.25 87 VAL A CA 1
ATOM 692 C C . VAL A 1 87 ? 5.805 1.991 -7.911 1.00 95.25 87 VAL A C 1
ATOM 694 O O . VAL A 1 87 ? 4.678 2.408 -8.164 1.00 95.25 87 VAL A O 1
ATOM 697 N N . LEU A 1 88 ? 6.863 2.804 -7.835 1.00 95.75 88 LEU A N 1
ATOM 698 C CA . LEU A 1 88 ? 6.768 4.260 -7.992 1.00 95.75 88 LEU A CA 1
ATOM 699 C C . LEU A 1 88 ? 6.212 4.653 -9.365 1.00 95.75 88 LEU A C 1
ATOM 701 O O . LEU A 1 88 ? 5.368 5.539 -9.462 1.00 95.75 88 LEU A O 1
ATOM 705 N N . PHE A 1 89 ? 6.630 3.958 -10.424 1.00 96.38 89 PHE A N 1
ATOM 706 C CA . PHE A 1 89 ? 6.106 4.177 -11.769 1.00 96.38 89 PHE A CA 1
ATOM 707 C C . PHE A 1 89 ? 4.606 3.872 -11.870 1.00 96.38 89 PHE A C 1
ATOM 709 O O . PHE A 1 89 ? 3.866 4.624 -12.503 1.00 96.38 89 PHE A O 1
ATOM 716 N N . ARG A 1 90 ? 4.134 2.786 -11.244 1.00 97.00 90 ARG A N 1
ATOM 717 C CA . ARG A 1 90 ? 2.701 2.458 -11.213 1.00 97.00 90 ARG A CA 1
ATOM 718 C C . ARG A 1 90 ? 1.907 3.445 -10.358 1.00 97.00 90 ARG A C 1
ATOM 720 O O . ARG A 1 90 ? 0.832 3.841 -10.782 1.00 97.00 90 ARG A O 1
ATOM 727 N N . LEU A 1 91 ? 2.446 3.899 -9.226 1.00 96.75 91 LEU A N 1
ATOM 728 C CA . LEU A 1 91 ? 1.822 4.950 -8.412 1.00 96.75 91 LEU A CA 1
ATOM 729 C C . LEU A 1 91 ? 1.650 6.251 -9.203 1.00 96.75 91 LEU A C 1
ATOM 731 O O . LEU A 1 91 ? 0.562 6.819 -9.215 1.00 96.75 91 LEU A O 1
ATOM 735 N N . ALA A 1 92 ? 2.682 6.668 -9.941 1.00 95.62 92 ALA A N 1
ATOM 736 C CA . ALA A 1 92 ? 2.611 7.859 -10.783 1.00 95.62 92 ALA A CA 1
ATOM 737 C C . ALA A 1 92 ? 1.533 7.743 -11.878 1.00 95.62 92 ALA A C 1
ATOM 739 O O . ALA A 1 92 ? 0.871 8.731 -12.190 1.00 95.62 92 ALA A O 1
ATOM 740 N N . LYS A 1 93 ? 1.310 6.540 -12.434 1.00 96.38 93 LYS A N 1
ATOM 741 C CA . LYS A 1 93 ? 0.220 6.286 -13.396 1.00 96.38 93 LYS A CA 1
ATOM 742 C C . LYS A 1 93 ? -1.174 6.442 -12.790 1.00 96.38 93 LYS A C 1
ATOM 744 O O . LYS A 1 93 ? -2.077 6.866 -13.500 1.00 96.38 93 LYS A O 1
ATOM 749 N N . GLU A 1 94 ? -1.322 6.156 -11.502 1.00 93.94 94 GLU A N 1
ATOM 750 C CA . GLU A 1 94 ? -2.551 6.399 -10.735 1.00 93.94 94 GLU A CA 1
ATOM 751 C C . GLU A 1 94 ? -2.665 7.854 -10.239 1.00 93.94 94 GLU A C 1
ATOM 753 O O . GLU A 1 94 ? -3.571 8.190 -9.482 1.00 93.94 94 GLU A O 1
ATOM 758 N N . GLY A 1 95 ? -1.736 8.736 -10.630 1.00 94.88 95 GLY A N 1
ATOM 759 C CA . GLY A 1 95 ? -1.711 10.132 -10.190 1.00 94.88 95 GLY A CA 1
ATOM 760 C C . GLY A 1 95 ? -1.197 10.333 -8.761 1.00 94.88 95 GLY A C 1
ATOM 761 O O . GLY A 1 95 ? -1.278 11.442 -8.234 1.00 94.88 95 GLY A O 1
ATOM 762 N N . ILE A 1 96 ? -0.639 9.297 -8.131 1.00 95.19 96 ILE A N 1
ATOM 763 C CA . ILE A 1 96 ? -0.057 9.380 -6.791 1.00 95.19 96 ILE A CA 1
ATOM 764 C C . ILE A 1 96 ? 1.426 9.711 -6.926 1.00 95.19 96 ILE A C 1
ATOM 766 O O . ILE A 1 96 ? 2.197 8.950 -7.509 1.00 95.19 96 ILE A O 1
ATOM 770 N N . THR A 1 97 ? 1.838 10.840 -6.348 1.00 94.38 97 THR A N 1
ATOM 771 C CA . THR A 1 97 ? 3.250 11.239 -6.265 1.00 94.38 97 THR A CA 1
ATOM 772 C C . THR A 1 97 ? 3.710 11.155 -4.813 1.00 94.38 97 THR A C 1
ATOM 774 O O . THR A 1 97 ? 3.419 12.068 -4.037 1.00 94.38 97 THR A O 1
ATOM 777 N N . PRO A 1 98 ? 4.401 10.074 -4.412 1.00 94.56 98 PRO A N 1
ATOM 778 C CA . PRO A 1 98 ? 4.915 9.958 -3.058 1.00 94.56 98 PRO A CA 1
ATOM 779 C C . PRO A 1 98 ? 5.899 11.074 -2.712 1.00 94.56 98 PRO A C 1
ATOM 781 O O . PRO A 1 98 ? 6.730 11.470 -3.530 1.00 94.56 98 PRO A O 1
ATOM 784 N N . GLN A 1 99 ? 5.835 11.544 -1.473 1.00 94.50 99 GLN A N 1
ATOM 785 C CA . GLN A 1 99 ? 6.798 12.483 -0.918 1.00 94.50 99 GLN A CA 1
ATOM 786 C C . GLN A 1 99 ? 8.033 11.728 -0.434 1.00 94.50 99 GLN A C 1
ATOM 788 O O . GLN A 1 99 ? 7.926 10.708 0.248 1.00 94.50 99 GLN A O 1
ATOM 793 N N . THR A 1 100 ? 9.219 12.235 -0.749 1.00 92.06 100 THR A N 1
ATOM 794 C CA . THR A 1 100 ? 10.464 11.672 -0.222 1.00 92.06 100 THR A CA 1
ATOM 795 C C . THR A 1 100 ? 10.642 12.096 1.234 1.00 92.06 100 THR A C 1
ATOM 797 O O . THR A 1 100 ? 10.635 13.286 1.548 1.00 92.06 100 THR A O 1
ATOM 800 N N . SER A 1 101 ? 10.816 11.129 2.131 1.00 88.25 101 SER A N 1
ATOM 801 C CA . SER A 1 101 ? 11.128 11.384 3.535 1.00 88.25 101 SER A CA 1
ATOM 802 C C . SER A 1 101 ? 12.601 11.782 3.715 1.00 88.25 101 SER A C 1
ATOM 804 O O . SER A 1 101 ? 13.447 11.418 2.890 1.00 88.25 101 SER A O 1
ATOM 806 N N . PRO A 1 102 ? 12.962 12.442 4.833 1.00 78.88 102 PRO A N 1
ATOM 807 C CA . PRO A 1 102 ? 14.358 12.750 5.160 1.00 78.88 102 P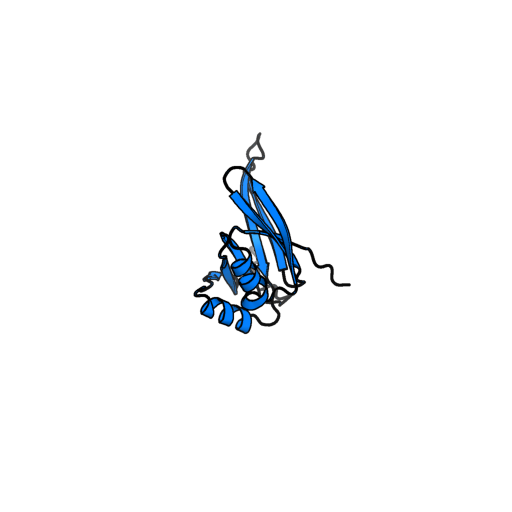RO A CA 1
ATOM 808 C C . PRO A 1 102 ? 15.275 11.519 5.256 1.00 78.88 102 PRO A C 1
ATOM 810 O O . PRO A 1 102 ? 16.492 11.654 5.188 1.00 78.88 102 PRO A O 1
ATOM 813 N N . TYR A 1 103 ? 14.700 10.323 5.412 1.00 79.69 103 TYR A N 1
ATOM 814 C CA . TYR A 1 103 ? 15.422 9.061 5.580 1.00 79.69 103 TYR A CA 1
ATOM 815 C C . TYR A 1 103 ? 15.492 8.235 4.286 1.00 79.69 103 TYR A C 1
ATOM 817 O O . TYR A 1 103 ? 15.863 7.063 4.325 1.00 79.69 103 TYR A O 1
ATOM 825 N N . GLY A 1 104 ? 15.117 8.819 3.141 1.00 83.88 104 GLY A N 1
ATOM 826 C CA . GLY A 1 104 ? 15.194 8.157 1.835 1.00 83.88 104 GLY A CA 1
ATOM 827 C C . GLY A 1 104 ? 14.088 7.129 1.576 1.00 83.88 104 GLY A C 1
ATOM 828 O O . GLY A 1 104 ? 14.265 6.236 0.748 1.00 83.88 104 GLY A O 1
ATOM 829 N N . SER A 1 105 ? 12.959 7.233 2.282 1.00 92.75 105 SER A N 1
ATOM 830 C CA . SER A 1 105 ? 11.740 6.461 2.006 1.00 92.75 105 SER A CA 1
ATOM 831 C C . SER A 1 105 ? 10.707 7.300 1.251 1.00 92.75 105 SER A C 1
ATOM 833 O O . SER A 1 105 ? 10.832 8.520 1.174 1.00 92.75 105 SER A O 1
ATOM 835 N N . PHE A 1 106 ? 9.684 6.659 0.688 1.00 95.19 106 PHE A N 1
ATOM 836 C CA . PHE A 1 106 ? 8.617 7.338 -0.054 1.00 95.19 106 PHE A CA 1
ATOM 837 C C . PHE A 1 106 ? 7.293 7.204 0.683 1.00 95.19 106 PHE A C 1
ATOM 839 O O . PHE A 1 106 ? 6.848 6.084 0.922 1.00 95.19 106 PHE A O 1
ATOM 846 N N . VAL A 1 107 ? 6.670 8.326 1.033 1.00 95.06 107 VAL A N 1
ATOM 847 C CA . VAL A 1 107 ? 5.454 8.376 1.848 1.00 95.06 107 VAL A CA 1
ATOM 848 C C . VAL A 1 107 ? 4.284 8.899 1.024 1.00 95.06 107 VAL A C 1
ATOM 850 O O . VAL A 1 107 ? 4.426 9.879 0.295 1.00 95.06 107 VAL A O 1
ATOM 853 N N . PHE A 1 108 ? 3.130 8.250 1.130 1.00 95.62 108 PHE A N 1
ATOM 854 C CA . PHE A 1 108 ? 1.889 8.689 0.493 1.00 95.62 108 PHE A CA 1
ATOM 855 C C . PHE A 1 108 ? 0.678 8.130 1.245 1.00 95.62 108 PHE A C 1
ATOM 857 O O . PHE A 1 108 ? 0.808 7.145 1.970 1.00 95.62 108 PHE A O 1
ATOM 864 N N . ASP A 1 109 ? -0.491 8.727 1.033 1.00 95.38 109 ASP A N 1
ATOM 865 C CA . ASP A 1 109 ? -1.761 8.185 1.517 1.00 95.38 109 ASP A CA 1
ATOM 866 C C . ASP A 1 109 ? -2.511 7.526 0.355 1.00 95.38 109 ASP A C 1
ATOM 868 O O . ASP A 1 109 ? -2.537 8.052 -0.762 1.00 95.38 109 ASP A O 1
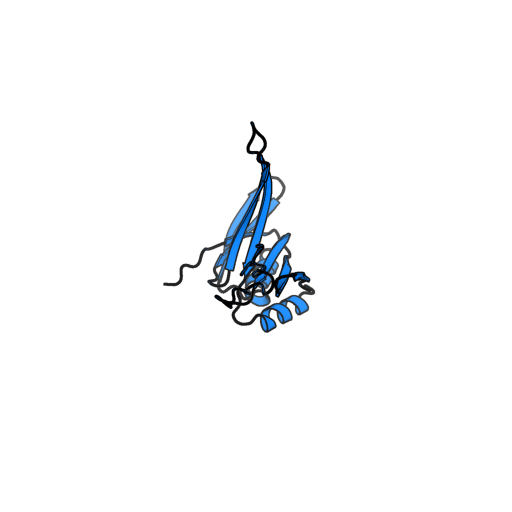ATOM 872 N N . ASP A 1 110 ? -3.076 6.344 0.596 1.00 94.38 110 ASP A N 1
ATOM 873 C CA . ASP A 1 110 ? -3.835 5.620 -0.423 1.00 94.38 110 ASP A CA 1
ATOM 874 C C . ASP A 1 110 ? -5.291 6.104 -0.544 1.00 94.38 110 ASP A C 1
ATOM 876 O O . ASP A 1 110 ? -5.754 6.995 0.170 1.00 94.38 110 ASP A O 1
ATOM 880 N N . LEU A 1 111 ? -6.045 5.486 -1.458 1.00 91.38 111 LEU A N 1
ATOM 881 C CA . LEU A 1 111 ? -7.448 5.828 -1.708 1.00 91.38 111 LEU A CA 1
ATOM 882 C C . LEU A 1 111 ? -8.393 5.579 -0.515 1.00 91.38 111 LEU A C 1
ATOM 884 O O . LEU A 1 111 ? -9.528 6.053 -0.546 1.00 91.38 111 LEU A O 1
ATOM 888 N N . ASN A 1 112 ? -7.939 4.840 0.503 1.00 90.75 112 ASN A N 1
ATOM 889 C CA . ASN A 1 112 ? -8.655 4.567 1.749 1.00 90.75 112 ASN A CA 1
ATOM 890 C C . ASN A 1 112 ? -8.140 5.443 2.910 1.00 90.75 112 ASN A C 1
ATOM 892 O O . ASN A 1 112 ? -8.550 5.246 4.053 1.00 90.75 112 ASN A O 1
ATOM 896 N N . GLY A 1 113 ? -7.241 6.397 2.636 1.00 90.62 113 GLY A N 1
ATOM 897 C CA . GLY A 1 113 ? -6.641 7.279 3.637 1.00 90.62 113 GLY A CA 1
ATOM 898 C C . GLY A 1 113 ? -5.598 6.597 4.525 1.00 90.62 113 GLY A C 1
ATOM 899 O O . GLY A 1 113 ? -5.271 7.115 5.591 1.00 90.62 113 GLY A O 1
ATOM 900 N N . ILE A 1 114 ? -5.089 5.427 4.128 1.00 92.19 114 ILE A N 1
ATOM 901 C CA . ILE A 1 114 ? -4.048 4.721 4.877 1.00 92.19 114 ILE A CA 1
ATOM 902 C C . ILE A 1 114 ? -2.690 5.285 4.480 1.00 92.19 114 ILE A C 1
ATOM 904 O O . ILE A 1 114 ? -2.373 5.366 3.294 1.00 92.19 114 ILE A O 1
ATOM 908 N N . SER A 1 115 ? -1.870 5.611 5.479 1.00 93.88 115 SER A N 1
ATOM 909 C CA . SER A 1 115 ? -0.516 6.109 5.254 1.00 93.88 115 SER A CA 1
ATOM 910 C C . SER A 1 115 ? 0.459 4.968 4.972 1.00 93.88 115 SER A C 1
ATOM 912 O O . SER A 1 115 ? 0.604 4.037 5.774 1.00 93.88 115 SER A O 1
ATOM 914 N N . TRP A 1 116 ? 1.153 5.063 3.842 1.00 95.25 116 TRP A N 1
ATOM 915 C CA . TRP A 1 116 ? 2.141 4.105 3.363 1.00 95.25 116 TRP A CA 1
ATOM 916 C C . TRP A 1 116 ? 3.536 4.711 3.340 1.00 95.25 116 TRP A C 1
ATOM 918 O O . TRP A 1 116 ? 3.723 5.877 3.008 1.00 95.25 116 TRP A O 1
ATOM 928 N N . GLU A 1 117 ? 4.536 3.885 3.630 1.00 95.12 117 GLU A N 1
ATOM 929 C CA . GLU A 1 117 ? 5.945 4.212 3.471 1.00 95.12 117 GLU A CA 1
ATOM 930 C C . GLU A 1 117 ? 6.684 3.079 2.756 1.00 95.12 117 GLU A C 1
ATOM 932 O O . GLU A 1 117 ? 6.793 1.958 3.256 1.00 95.12 117 GLU A O 1
ATOM 937 N N . ILE A 1 118 ? 7.224 3.387 1.579 1.00 94.50 118 ILE A N 1
ATOM 938 C CA . ILE A 1 118 ? 8.035 2.475 0.777 1.00 94.50 118 ILE A CA 1
ATOM 939 C C . ILE A 1 118 ? 9.498 2.654 1.179 1.00 94.50 118 ILE A C 1
ATOM 941 O O . ILE A 1 118 ? 10.073 3.732 1.007 1.00 94.50 118 ILE A O 1
ATOM 945 N N . LYS A 1 119 ? 10.104 1.588 1.702 1.00 91.12 119 LYS A N 1
ATOM 946 C CA . LYS A 1 119 ? 11.511 1.537 2.112 1.00 91.12 119 L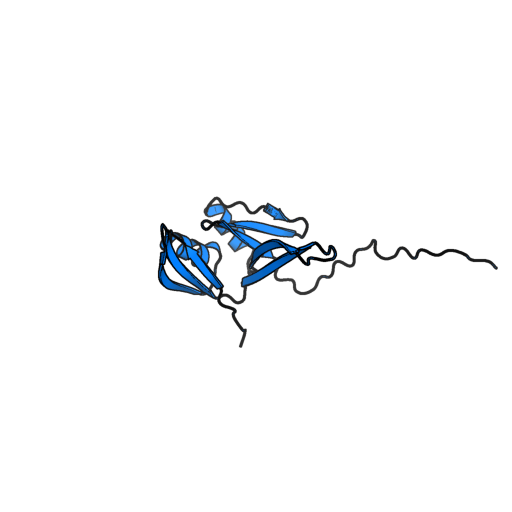YS A CA 1
ATOM 947 C C . LYS A 1 119 ? 12.318 0.651 1.176 1.00 91.12 119 LYS A C 1
ATOM 949 O O . LYS A 1 119 ? 11.818 -0.335 0.634 1.00 91.12 119 LYS A O 1
ATOM 954 N N . THR A 1 120 ? 13.600 0.971 1.038 1.00 79.81 120 THR A N 1
ATOM 955 C CA . THR A 1 120 ? 14.551 0.073 0.387 1.00 79.81 120 THR A CA 1
ATOM 956 C C . THR A 1 120 ? 14.736 -1.190 1.230 1.00 79.81 120 THR A C 1
ATOM 958 O O . THR A 1 120 ? 14.778 -1.148 2.459 1.00 79.81 120 THR A O 1
ATOM 961 N N . GLY A 1 121 ? 14.839 -2.342 0.566 1.00 61.56 121 GLY A N 1
ATOM 962 C CA . GLY A 1 121 ? 15.074 -3.638 1.211 1.00 61.56 121 GLY A CA 1
ATOM 963 C C . GLY A 1 121 ? 16.492 -3.831 1.762 1.00 61.56 121 GLY A C 1
ATOM 964 O O . GLY A 1 121 ? 16.865 -4.965 2.053 1.00 61.56 121 GLY A O 1
ATOM 965 N N . PHE A 1 122 ? 17.296 -2.771 1.902 1.00 49.91 122 PHE A N 1
ATOM 966 C CA . PHE A 1 122 ? 18.617 -2.871 2.519 1.00 49.91 122 PHE A CA 1
ATOM 967 C C . PHE A 1 122 ? 18.465 -3.048 4.035 1.00 49.91 122 PHE A C 1
ATOM 969 O O . PHE A 1 122 ? 18.458 -2.093 4.809 1.00 49.91 122 PHE A O 1
ATOM 976 N N . GLN A 1 123 ? 18.353 -4.304 4.471 1.00 46.09 123 GLN A N 1
ATOM 977 C CA . GLN A 1 123 ? 18.776 -4.690 5.812 1.00 46.09 123 GLN A CA 1
ATOM 978 C C . GLN A 1 123 ? 20.282 -4.410 5.919 1.00 46.09 123 GLN A C 1
ATOM 980 O O . GLN A 1 123 ? 21.085 -5.101 5.300 1.00 46.09 123 GLN A O 1
ATOM 985 N N . GLY A 1 124 ? 20.654 -3.389 6.694 1.00 41.00 124 GLY A N 1
ATOM 986 C CA . GLY A 1 124 ? 22.036 -3.174 7.125 1.00 41.00 124 GLY A CA 1
ATOM 987 C C . GLY A 1 124 ? 22.828 -2.125 6.345 1.00 41.00 124 GLY A C 1
ATOM 988 O O . GLY A 1 124 ? 23.860 -2.435 5.767 1.00 41.00 124 GLY A O 1
ATOM 989 N N . MET A 1 125 ? 22.422 -0.861 6.422 1.00 37.25 125 MET A N 1
ATOM 990 C CA . MET A 1 125 ? 23.404 0.207 6.619 1.00 37.25 125 MET A CA 1
ATOM 991 C C . MET A 1 125 ? 22.943 1.028 7.815 1.00 37.25 125 MET A C 1
ATOM 993 O O . MET A 1 125 ? 22.026 1.841 7.725 1.00 37.25 125 MET A O 1
ATOM 997 N N . VAL A 1 126 ? 23.562 0.761 8.964 1.00 36.38 126 VAL A N 1
ATOM 998 C CA . VAL A 1 126 ? 23.718 1.794 9.982 1.00 36.38 126 VAL A CA 1
ATOM 999 C C . VAL A 1 126 ? 24.491 2.896 9.268 1.00 36.38 126 VAL A C 1
ATOM 1001 O O . VAL A 1 126 ? 25.622 2.673 8.842 1.00 36.38 126 VAL A O 1
ATOM 1004 N N . PHE A 1 127 ? 23.870 4.052 9.043 1.00 36.91 127 PHE A N 1
ATOM 1005 C CA . PHE A 1 127 ? 24.675 5.244 8.838 1.00 36.91 127 PHE A CA 1
ATOM 1006 C C . PHE A 1 127 ? 25.350 5.474 10.182 1.00 36.91 127 PHE A C 1
ATOM 1008 O O . PHE A 1 127 ? 24.713 5.976 11.109 1.00 36.91 127 PHE A O 1
ATOM 1015 N N . ASP A 1 128 ? 26.602 5.033 10.311 1.00 38.47 128 ASP A N 1
ATOM 1016 C CA . ASP A 1 128 ? 27.479 5.577 11.334 1.00 38.47 128 ASP A CA 1
ATOM 1017 C C . ASP A 1 128 ? 27.428 7.083 11.129 1.00 38.47 128 ASP A C 1
ATOM 1019 O O . ASP A 1 128 ? 27.861 7.604 10.102 1.00 38.47 128 ASP A O 1
ATOM 1023 N N . ASN A 1 129 ? 26.772 7.774 12.056 1.00 38.41 129 ASN A N 1
ATOM 1024 C CA . ASN A 1 129 ? 26.741 9.217 12.061 1.00 38.41 129 ASN A CA 1
ATOM 1025 C C . ASN A 1 129 ? 28.202 9.671 12.230 1.00 38.41 129 ASN A C 1
ATOM 1027 O O . ASN A 1 129 ? 28.760 9.458 13.313 1.00 38.41 129 ASN A O 1
ATOM 1031 N N . PRO A 1 130 ? 28.834 10.298 11.218 1.00 43.22 130 PRO A N 1
ATOM 1032 C CA . PRO A 1 130 ? 30.240 10.694 11.294 1.00 43.22 130 PRO A CA 1
ATOM 1033 C C . PRO A 1 130 ? 30.473 11.844 12.292 1.00 43.22 130 PRO A C 1
ATOM 1035 O O . PRO A 1 130 ? 31.588 12.336 12.420 1.00 43.22 130 PRO A O 1
ATOM 1038 N N . LEU A 1 131 ? 29.428 12.278 13.007 1.00 40.03 131 LEU A N 1
ATOM 1039 C CA . LEU A 1 131 ? 29.470 13.300 14.052 1.00 40.03 131 LEU A CA 1
ATOM 1040 C C . LEU A 1 131 ? 29.392 12.724 15.480 1.00 40.03 131 LEU A C 1
ATOM 1042 O O . LEU A 1 131 ? 29.229 13.489 16.427 1.00 40.03 131 LEU A O 1
ATOM 1046 N N . SER A 1 132 ? 29.487 11.401 15.656 1.00 46.59 132 SER A N 1
ATOM 1047 C CA . SER A 1 132 ? 29.382 10.767 16.986 1.00 46.59 132 SER A CA 1
ATOM 1048 C C . SER A 1 132 ? 30.689 10.764 17.788 1.00 46.59 132 SER A C 1
ATOM 1050 O O . SER A 1 132 ? 30.640 10.628 19.007 1.00 46.59 132 SER A O 1
ATOM 1052 N N . ASP A 1 133 ? 31.841 10.982 17.150 1.00 43.50 133 ASP A N 1
ATOM 1053 C CA . ASP A 1 133 ? 33.140 11.002 17.831 1.00 43.50 133 ASP A CA 1
ATOM 1054 C C . ASP A 1 133 ? 33.611 12.433 18.107 1.00 43.50 133 ASP A C 1
ATOM 1056 O O . ASP A 1 133 ? 34.622 12.912 17.595 1.00 43.50 133 ASP A O 1
ATOM 1060 N N . HIS A 1 134 ? 32.887 13.122 18.985 1.00 37.16 134 HIS A N 1
ATOM 1061 C CA . HIS A 1 134 ? 33.503 14.158 19.806 1.00 37.16 134 HIS A CA 1
ATOM 1062 C C . HIS A 1 134 ? 33.788 13.571 21.191 1.00 37.16 134 HIS A C 1
ATOM 1064 O O . HIS A 1 134 ? 32.894 13.559 22.041 1.00 37.16 134 HIS A O 1
ATOM 1070 N N . PRO A 1 135 ? 35.024 13.122 21.484 1.00 38.25 135 PRO A N 1
ATOM 1071 C CA . PRO A 1 135 ? 35.422 12.940 22.865 1.00 38.25 135 PRO A CA 1
ATOM 1072 C C . PRO A 1 135 ? 35.531 14.328 23.504 1.00 38.25 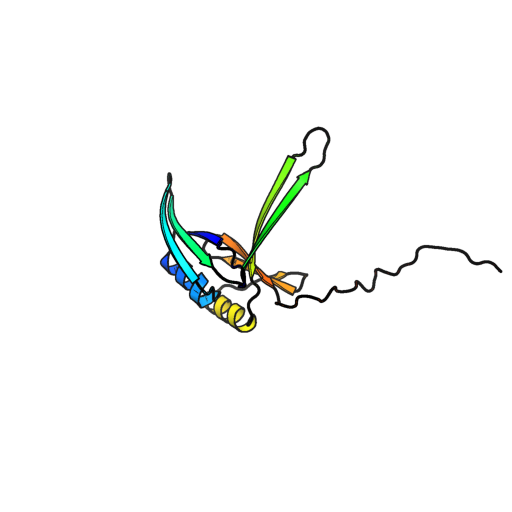135 PRO A C 1
ATOM 1074 O O . PRO A 1 135 ? 36.489 15.077 23.303 1.00 38.25 135 PRO A O 1
ATOM 1077 N N . ALA A 1 136 ? 34.507 14.683 24.273 1.00 44.59 136 ALA A N 1
ATOM 1078 C CA . ALA A 1 136 ? 34.608 15.718 25.282 1.00 44.59 136 ALA A CA 1
ATOM 1079 C C . ALA A 1 136 ? 35.583 15.238 26.373 1.00 44.59 136 ALA A C 1
ATOM 1081 O O . ALA A 1 136 ? 35.313 14.267 27.075 1.00 44.59 136 ALA A O 1
ATOM 1082 N N . GLY A 1 137 ? 36.715 15.930 26.508 1.00 35.69 137 GLY A N 1
ATOM 1083 C CA . GLY A 1 137 ? 37.703 15.727 27.573 1.00 35.69 137 GLY A CA 1
ATOM 1084 C C . GLY A 1 137 ? 39.120 15.749 26.994 1.00 35.69 137 GLY A C 1
ATOM 1085 O O . GLY A 1 137 ? 39.520 14.830 26.303 1.00 35.69 137 GLY A O 1
ATOM 1086 N N . GLY A 1 138 ? 39.943 16.783 27.147 1.00 35.53 138 GLY A N 1
ATOM 1087 C CA . GLY A 1 138 ? 40.098 17.652 28.305 1.00 35.53 138 GLY A CA 1
ATOM 1088 C C . GLY A 1 138 ? 41.290 17.174 29.140 1.00 35.53 138 GLY A C 1
ATOM 1089 O O . GLY A 1 138 ? 41.125 16.304 29.982 1.00 35.53 138 GLY A O 1
ATOM 1090 N N . ARG A 1 139 ? 42.441 17.837 28.927 1.00 33.75 139 ARG A N 1
ATOM 1091 C CA . ARG A 1 139 ? 43.712 17.831 29.694 1.00 33.75 139 ARG A CA 1
ATOM 1092 C C . ARG A 1 139 ? 44.765 16.752 29.373 1.00 33.75 139 ARG A C 1
ATOM 1094 O O . ARG A 1 139 ? 44.705 15.628 29.847 1.00 33.75 139 ARG A O 1
ATOM 1101 N N . ARG A 1 140 ? 45.844 17.200 28.710 1.00 41.56 140 ARG A N 1
ATOM 1102 C CA . ARG A 1 140 ? 47.230 16.844 29.086 1.00 41.56 140 ARG A CA 1
ATOM 1103 C C . ARG A 1 140 ? 47.665 17.755 30.246 1.00 41.56 140 ARG A C 1
ATOM 1105 O O . ARG A 1 140 ? 47.201 18.897 30.304 1.00 41.56 140 ARG A O 1
ATOM 1112 N N . PRO A 1 141 ? 48.554 17.290 31.132 1.00 43.50 141 PRO A N 1
ATOM 1113 C CA . PRO A 1 141 ? 49.929 17.767 30.995 1.00 43.50 141 PRO A CA 1
ATOM 1114 C C . PRO A 1 141 ? 51.004 16.687 31.195 1.00 43.50 141 PRO A C 1
ATOM 1116 O O . PRO A 1 141 ? 50.740 15.606 31.713 1.00 43.50 141 PRO A O 1
ATOM 1119 N N . SER A 1 142 ? 52.176 17.073 30.680 1.00 46.78 142 SER A N 1
ATOM 1120 C CA . SER A 1 142 ? 53.560 16.590 30.841 1.00 46.78 142 SER A CA 1
ATOM 1121 C C . SER A 1 142 ? 53.883 15.692 32.027 1.00 46.78 142 SER A C 1
ATOM 1123 O O . SER A 1 142 ? 53.532 16.103 33.156 1.00 46.78 142 SER A O 1
#

Sequence (142 aa):
MVGVTPVGVITDKPAESRHFYGTVMGIERVQTLRRLFMENMEGVILRLESPAIEVLETETKVLERPVNQTVRREFRMIMRPRDIGGVLFRLAKEGITPQTSPYGSFVFDDLNGISWEIKTGFQGMVFDNPLSDHPAGGRRPS